Protein AF-A0A2D9Z8C5-F1 (afdb_monomer)

pLDDT: mean 87.06, std 8.07, range [64.19, 97.5]

Mean predicted aligned error: 7.7 Å

Foldseek 3Di:
DVVVVVVVVVVVVVVVVVVVVVVVVLVVQQVVVLVVVCVVCVVPPVDDRPCVPVQVVVCVVVVHDGDDDDDDGD

Solvent-accessible surface area (backbone atoms only — not comparable to full-atom values): 4526 Å² total; per-residue (Å²): 111,69,67,60,51,53,52,52,51,52,51,52,54,54,56,55,52,56,58,54,54,55,56,51,51,48,55,47,53,33,51,53,49,54,53,52,50,46,60,60,36,74,72,40,95,86,54,68,74,98,38,65,68,62,46,50,51,52,22,63,75,69,73,45,88,79,86,86,84,88,80,90,74,104

Secondary structure (DSSP, 8-state):
-HHHHHHHHHHHHHHHHHHHHHHHHHHHHHHHHHHHHHHHHTT-TT---S-HHHHHHHHHHHTPPPP-------

Structure (mmCIF, N/CA/C/O backbone):
data_AF-A0A2D9Z8C5-F1
#
_entry.id   AF-A0A2D9Z8C5-F1
#
loop_
_atom_site.group_PDB
_atom_site.id
_atom_site.type_symbol
_atom_site.label_atom_id
_atom_site.label_alt_id
_atom_site.label_comp_id
_atom_site.label_asym_id
_atom_site.label_entity_id
_atom_site.label_seq_id
_atom_site.pdbx_PDB_ins_code
_atom_site.Cartn_x
_atom_site.Cartn_y
_atom_site.Cartn_z
_atom_site.occupancy
_atom_site.B_iso_or_equiv
_atom_site.auth_seq_id
_atom_site.auth_comp_id
_atom_site.auth_asym_id
_atom_site.auth_atom_id
_atom_site.pdbx_PDB_model_num
ATOM 1 N N . MET A 1 1 ? 16.459 9.506 -54.042 1.00 64.19 1 MET A N 1
ATOM 2 C CA . MET A 1 1 ? 15.550 10.091 -53.021 1.00 64.19 1 MET A CA 1
ATOM 3 C C . MET A 1 1 ? 14.654 9.057 -52.328 1.00 64.19 1 MET A C 1
ATOM 5 O O . MET A 1 1 ? 14.509 9.152 -51.117 1.00 64.19 1 MET A O 1
ATOM 9 N N . HIS A 1 2 ? 14.080 8.065 -53.028 1.00 73.19 2 HIS A N 1
ATOM 10 C CA . HIS A 1 2 ? 13.247 7.016 -52.403 1.00 73.19 2 HIS A CA 1
ATOM 11 C C . HIS A 1 2 ? 13.992 6.137 -51.383 1.00 73.19 2 HIS A C 1
ATOM 13 O O . HIS A 1 2 ? 13.483 5.926 -50.288 1.00 73.19 2 HIS A O 1
ATOM 19 N N . GLU A 1 3 ? 15.210 5.691 -51.697 1.00 80.81 3 GLU A N 1
ATOM 20 C CA . GLU A 1 3 ? 16.005 4.844 -50.789 1.00 80.81 3 GLU A CA 1
ATOM 21 C C . GLU A 1 3 ? 16.421 5.579 -49.505 1.00 80.81 3 GLU A C 1
ATOM 23 O O . GLU A 1 3 ? 16.316 5.040 -48.409 1.00 80.81 3 G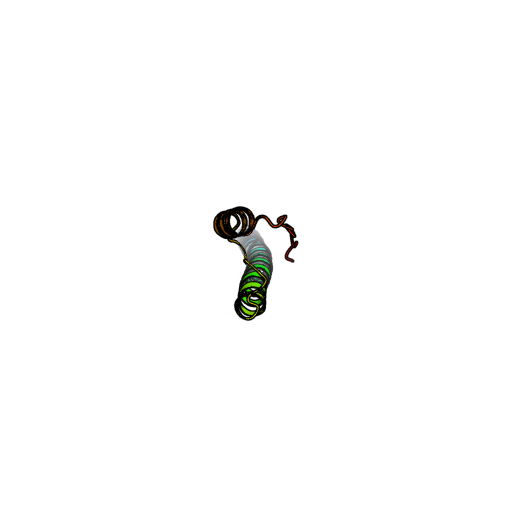LU A O 1
ATOM 28 N N . VAL A 1 4 ? 16.766 6.865 -49.616 1.00 84.25 4 VAL A N 1
ATOM 29 C CA . VAL A 1 4 ? 17.063 7.724 -48.457 1.00 84.25 4 VAL A CA 1
ATOM 30 C C . VAL A 1 4 ? 15.824 7.894 -47.568 1.00 84.25 4 VAL A C 1
ATOM 32 O O . VAL A 1 4 ? 15.928 7.822 -46.349 1.00 84.25 4 VAL A O 1
ATOM 35 N N . LYS A 1 5 ? 14.628 8.035 -48.160 1.00 81.25 5 LYS A N 1
ATOM 36 C CA . LYS A 1 5 ? 13.357 8.090 -47.415 1.00 81.25 5 LYS A CA 1
ATOM 37 C C . LYS A 1 5 ? 13.057 6.787 -46.668 1.00 81.25 5 LYS A C 1
ATOM 39 O O . LYS A 1 5 ? 12.616 6.849 -45.525 1.00 81.25 5 LYS A O 1
ATOM 44 N N . LYS A 1 6 ? 13.309 5.625 -47.283 1.00 85.69 6 LYS A N 1
ATOM 45 C CA . LYS A 1 6 ? 13.128 4.310 -46.638 1.00 85.69 6 LYS A CA 1
ATOM 46 C C . LYS A 1 6 ? 14.091 4.111 -45.468 1.00 85.69 6 LYS A C 1
ATOM 48 O O . LYS A 1 6 ? 13.678 3.620 -44.420 1.00 85.69 6 LYS A O 1
ATOM 53 N N . LEU A 1 7 ? 15.347 4.534 -45.629 1.00 87.56 7 LEU A N 1
ATOM 54 C CA . LEU A 1 7 ? 16.354 4.477 -44.568 1.00 87.56 7 LEU A CA 1
ATOM 55 C C . LEU A 1 7 ? 15.986 5.387 -43.390 1.00 87.56 7 LEU A C 1
ATOM 57 O O . LEU A 1 7 ? 16.011 4.939 -42.248 1.00 87.56 7 LEU A O 1
ATOM 61 N N . ILE A 1 8 ? 15.555 6.622 -43.662 1.00 88.50 8 ILE A N 1
ATOM 62 C CA . ILE A 1 8 ? 15.089 7.557 -42.625 1.00 88.50 8 ILE A CA 1
ATOM 63 C C . ILE A 1 8 ? 13.863 7.000 -41.889 1.00 88.50 8 ILE A C 1
ATOM 65 O O . ILE A 1 8 ? 13.815 7.042 -40.663 1.00 88.50 8 ILE A O 1
ATOM 69 N N . LEU A 1 9 ? 12.890 6.441 -42.614 1.00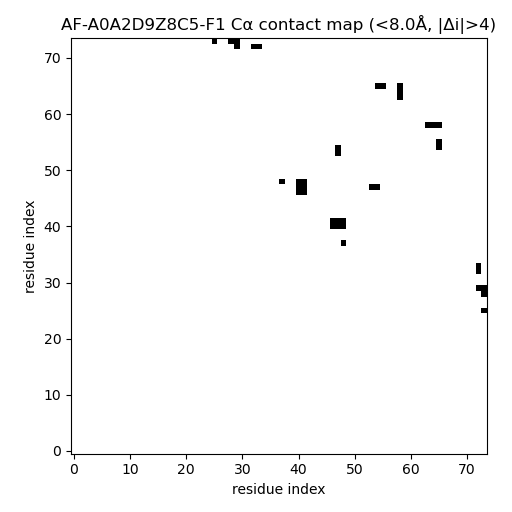 88.75 9 LEU A N 1
ATOM 70 C CA . LEU A 1 9 ? 11.688 5.865 -42.008 1.00 88.75 9 LEU A CA 1
ATOM 71 C C . LEU A 1 9 ? 12.017 4.656 -41.117 1.00 88.75 9 LEU A C 1
ATOM 73 O O . LEU A 1 9 ? 11.474 4.534 -40.023 1.00 88.75 9 LEU A O 1
ATOM 77 N N . SER A 1 10 ? 12.939 3.798 -41.557 1.00 86.94 10 SER A N 1
ATOM 78 C CA . SER A 1 10 ? 13.386 2.635 -40.780 1.00 86.94 10 SER A CA 1
ATOM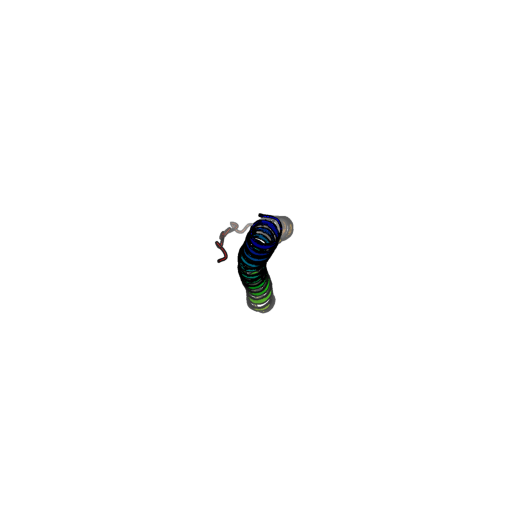 79 C C . SER A 1 10 ? 14.125 3.057 -39.507 1.00 86.94 10 SER A C 1
ATOM 81 O O . SER A 1 10 ? 13.906 2.477 -38.445 1.00 86.94 10 SER A O 1
ATOM 83 N N . LEU A 1 11 ? 14.951 4.105 -39.591 1.00 86.69 11 LEU A N 1
ATOM 84 C CA . LEU A 1 11 ? 15.674 4.654 -38.443 1.00 86.69 11 LEU A CA 1
ATOM 85 C C . LEU A 1 11 ? 14.723 5.298 -37.421 1.00 86.69 11 LEU A C 1
ATOM 87 O O . LEU A 1 11 ? 14.896 5.115 -36.217 1.00 86.69 11 LEU A O 1
ATOM 91 N N . LEU A 1 12 ? 13.684 5.993 -37.896 1.00 85.25 12 LEU A N 1
ATOM 92 C CA . LEU A 1 12 ? 12.623 6.544 -37.050 1.00 85.25 12 LEU A CA 1
ATOM 93 C C . LEU A 1 12 ? 11.830 5.440 -36.335 1.00 85.25 12 LEU A C 1
ATOM 95 O O . LEU A 1 12 ? 11.609 5.546 -35.130 1.00 85.25 12 LEU A O 1
ATOM 99 N N . LEU A 1 13 ? 11.457 4.360 -37.033 1.00 84.75 13 LEU A N 1
ATOM 100 C CA . LEU A 1 13 ? 10.790 3.219 -36.394 1.00 84.75 13 LEU A CA 1
ATOM 101 C C . LEU A 1 13 ? 11.666 2.592 -35.301 1.00 84.75 13 LEU A C 1
ATOM 103 O O . LEU A 1 13 ? 11.184 2.332 -34.197 1.00 84.75 13 LEU A O 1
ATOM 107 N N . LEU A 1 14 ? 12.958 2.397 -35.575 1.00 85.00 14 LEU A N 1
ATOM 108 C CA . LEU A 1 14 ? 13.877 1.810 -34.603 1.00 85.00 14 LEU A CA 1
ATOM 109 C C . LEU A 1 14 ? 14.019 2.696 -33.354 1.00 85.00 14 LEU A C 1
ATOM 111 O O . LEU A 1 14 ? 13.927 2.189 -32.237 1.00 85.00 14 LEU A O 1
ATOM 115 N N . ALA A 1 15 ? 14.128 4.017 -33.527 1.00 79.31 15 ALA A N 1
ATOM 116 C CA . ALA A 1 15 ? 14.178 4.966 -32.415 1.00 79.31 15 ALA A CA 1
ATOM 117 C C . ALA A 1 15 ? 12.907 4.928 -31.542 1.00 79.31 15 ALA A C 1
ATOM 119 O O . ALA A 1 15 ? 13.005 4.950 -30.316 1.00 79.31 15 ALA A O 1
ATOM 120 N N . THR A 1 16 ? 11.715 4.805 -32.142 1.00 76.50 16 THR A N 1
ATOM 121 C CA . THR A 1 16 ? 10.460 4.720 -31.367 1.00 76.50 16 THR A CA 1
ATOM 122 C C . THR A 1 16 ? 10.345 3.442 -30.536 1.00 76.50 16 THR A C 1
ATOM 124 O O . THR A 1 16 ? 9.807 3.480 -29.432 1.00 76.50 16 THR A O 1
ATOM 127 N N . SER A 1 17 ? 10.892 2.320 -31.016 1.00 75.31 17 SER A N 1
ATOM 128 C CA . SER A 1 17 ? 10.848 1.053 -30.277 1.00 75.31 17 SER A CA 1
ATOM 129 C C . SER A 1 17 ? 11.670 1.074 -28.983 1.00 75.31 17 SER A C 1
ATOM 131 O O . SER A 1 17 ? 11.235 0.503 -27.985 1.00 75.31 17 SER A O 1
ATOM 133 N N . ALA A 1 18 ? 12.800 1.791 -28.953 1.00 72.44 18 ALA A N 1
ATOM 134 C CA . ALA A 1 18 ? 13.653 1.888 -27.766 1.00 72.44 18 ALA A CA 1
ATOM 135 C C . ALA A 1 18 ? 12.939 2.570 -26.582 1.00 72.44 18 ALA A C 1
ATOM 137 O O . ALA A 1 18 ? 13.005 2.084 -25.455 1.00 72.44 18 ALA A O 1
ATOM 138 N N . VAL A 1 19 ? 12.183 3.641 -26.850 1.00 74.94 19 VAL A N 1
ATOM 139 C CA . VAL A 1 19 ? 11.431 4.387 -25.822 1.00 74.94 19 VAL A CA 1
ATOM 140 C C . VAL A 1 19 ? 10.327 3.527 -25.192 1.00 74.94 19 VAL A C 1
ATOM 142 O O . VAL A 1 19 ? 10.071 3.610 -23.992 1.00 74.94 19 VAL A O 1
ATOM 145 N N . ILE A 1 20 ? 9.679 2.669 -25.987 1.00 76.25 20 ILE A N 1
ATOM 146 C CA . ILE A 1 20 ? 8.600 1.791 -25.509 1.00 76.25 20 ILE A CA 1
ATOM 147 C C . ILE A 1 20 ? 9.143 0.732 -24.539 1.00 76.25 20 ILE A C 1
ATOM 149 O O . ILE A 1 20 ? 8.506 0.452 -23.523 1.00 76.25 20 ILE A O 1
ATOM 153 N N . VAL A 1 21 ? 10.321 0.167 -24.823 1.00 76.00 21 VAL A N 1
ATOM 154 C CA . VAL A 1 21 ? 10.948 -0.863 -23.977 1.00 76.00 21 VAL A CA 1
ATOM 155 C C . VAL A 1 21 ? 11.310 -0.305 -22.599 1.00 76.00 21 VAL A C 1
ATOM 157 O O . VAL A 1 21 ? 11.033 -0.942 -21.583 1.00 76.00 21 VAL A O 1
ATOM 160 N N . GLU A 1 22 ? 11.867 0.903 -22.542 1.00 75.25 22 GLU A N 1
ATOM 161 C CA . GLU A 1 22 ? 12.239 1.540 -21.274 1.00 75.25 22 GLU A CA 1
ATOM 162 C C . GLU A 1 22 ? 11.009 1.882 -20.417 1.00 75.25 22 GLU A C 1
ATOM 164 O O . GLU A 1 22 ? 10.975 1.596 -19.218 1.00 75.25 22 GLU A O 1
ATOM 169 N N . ALA A 1 23 ? 9.940 2.390 -21.040 1.00 74.00 23 ALA A N 1
ATOM 170 C CA . ALA A 1 23 ? 8.681 2.647 -20.345 1.00 74.00 23 ALA A CA 1
ATOM 171 C C . ALA A 1 23 ? 8.065 1.367 -19.742 1.00 74.00 23 ALA A C 1
ATOM 173 O O . ALA A 1 23 ? 7.501 1.402 -18.644 1.00 74.00 23 ALA A O 1
ATOM 174 N N . GLN A 1 24 ? 8.181 0.223 -20.426 1.00 75.69 24 GLN A N 1
ATOM 175 C CA . GLN A 1 24 ? 7.695 -1.063 -19.916 1.00 75.69 24 GLN A CA 1
ATOM 176 C C . GLN A 1 24 ? 8.490 -1.561 -18.703 1.00 75.69 24 GLN A C 1
ATOM 178 O O . GLN A 1 24 ? 7.889 -2.104 -17.771 1.00 75.69 24 GLN A O 1
ATOM 183 N N . ASP A 1 25 ? 9.808 -1.359 -18.687 1.00 83.06 25 ASP A N 1
ATOM 184 C CA . ASP A 1 25 ? 10.670 -1.755 -17.570 1.00 83.06 25 ASP A CA 1
ATOM 185 C C . ASP A 1 25 ? 10.336 -0.974 -16.289 1.0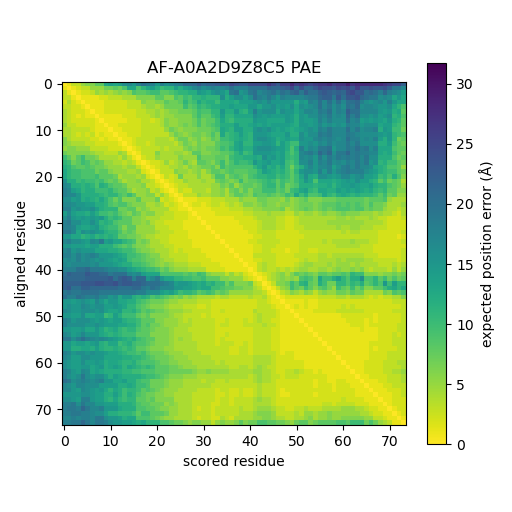0 83.06 25 ASP A C 1
ATOM 187 O O . ASP A 1 25 ? 10.161 -1.574 -15.226 1.00 83.06 25 ASP A O 1
ATOM 191 N N . VAL A 1 26 ? 10.117 0.342 -16.395 1.00 84.06 26 VAL A N 1
ATOM 192 C CA . VAL A 1 26 ? 9.681 1.180 -15.260 1.00 84.06 26 VAL A CA 1
ATOM 193 C C . VAL A 1 26 ? 8.341 0.694 -14.698 1.00 84.06 26 VAL A C 1
ATOM 195 O O . VAL A 1 26 ? 8.208 0.457 -13.497 1.00 84.06 26 VAL A O 1
ATOM 198 N N . GLN A 1 27 ? 7.344 0.450 -15.556 1.00 83.25 27 GLN A N 1
ATOM 199 C CA . GLN A 1 27 ? 6.037 -0.047 -15.101 1.00 83.25 27 GLN A CA 1
ATOM 200 C C . GLN A 1 27 ? 6.118 -1.437 -14.463 1.00 83.25 27 GLN A C 1
ATOM 202 O O . GLN A 1 27 ? 5.357 -1.746 -13.540 1.00 83.25 27 GLN A O 1
ATOM 207 N N . LYS A 1 28 ? 7.022 -2.293 -14.951 1.00 87.94 28 LYS A N 1
ATOM 208 C CA . LYS A 1 28 ? 7.276 -3.603 -14.352 1.00 87.94 28 LYS A CA 1
ATOM 209 C C . LYS A 1 28 ? 7.898 -3.453 -12.963 1.00 87.94 28 LYS A C 1
ATOM 211 O O . LYS A 1 28 ? 7.369 -4.036 -12.022 1.00 87.94 28 LYS A O 1
ATOM 216 N N . LYS A 1 29 ? 8.943 -2.633 -12.815 1.00 90.44 29 LYS A N 1
ATOM 217 C CA . LYS A 1 29 ? 9.597 -2.354 -11.525 1.00 90.44 29 LYS A CA 1
ATOM 218 C C . LYS A 1 29 ? 8.613 -1.815 -10.492 1.00 90.44 29 LYS A C 1
ATOM 220 O O . LYS A 1 29 ? 8.573 -2.324 -9.373 1.00 90.44 29 LYS A O 1
ATOM 225 N N . ARG A 1 30 ? 7.757 -0.869 -10.889 1.00 91.19 30 ARG A N 1
ATOM 226 C CA . ARG A 1 30 ? 6.704 -0.332 -10.021 1.00 91.19 30 ARG A CA 1
ATOM 227 C C . ARG A 1 30 ? 5.735 -1.417 -9.550 1.00 91.19 30 ARG A C 1
ATOM 229 O O . ARG A 1 30 ? 5.450 -1.504 -8.360 1.00 91.19 30 ARG A O 1
ATOM 236 N N . ARG A 1 31 ? 5.228 -2.258 -10.462 1.00 92.31 31 ARG A N 1
ATOM 237 C CA . ARG A 1 31 ? 4.321 -3.370 -10.109 1.00 92.31 31 ARG A CA 1
ATOM 238 C C . ARG A 1 31 ? 4.982 -4.379 -9.181 1.00 92.31 31 ARG A C 1
ATOM 240 O O . ARG A 1 31 ? 4.371 -4.781 -8.195 1.00 92.31 31 ARG A O 1
ATOM 247 N N . ASP A 1 32 ? 6.215 -4.764 -9.485 1.00 94.12 32 ASP A N 1
ATOM 248 C CA . ASP A 1 32 ? 6.972 -5.714 -8.673 1.00 94.12 32 ASP A CA 1
ATOM 249 C C . ASP A 1 32 ? 7.198 -5.151 -7.257 1.00 94.12 32 ASP A C 1
ATOM 251 O O . ASP A 1 32 ? 7.063 -5.885 -6.278 1.00 94.12 32 ASP A O 1
ATOM 255 N N . ALA A 1 33 ? 7.443 -3.841 -7.127 1.00 92.69 33 ALA A N 1
ATOM 256 C CA . ALA A 1 33 ? 7.556 -3.171 -5.835 1.00 92.69 33 ALA A CA 1
ATOM 257 C C . ALA A 1 33 ? 6.241 -3.202 -5.029 1.00 92.69 33 ALA A C 1
ATOM 259 O O . ALA A 1 33 ? 6.272 -3.610 -3.872 1.00 92.69 33 ALA A O 1
ATOM 260 N N . VAL A 1 34 ? 5.085 -2.882 -5.635 1.00 93.38 34 VAL A N 1
ATOM 261 C CA . VAL A 1 34 ? 3.766 -3.004 -4.965 1.00 93.38 34 VAL A CA 1
ATOM 262 C C . VAL A 1 34 ? 3.530 -4.430 -4.463 1.00 93.38 34 VAL A C 1
ATOM 264 O O . VAL A 1 34 ? 3.105 -4.644 -3.330 1.00 93.38 34 VAL A O 1
ATOM 267 N N . LEU A 1 35 ? 3.798 -5.428 -5.309 1.00 92.69 35 LEU A N 1
ATOM 268 C CA . LEU A 1 35 ? 3.561 -6.829 -4.962 1.00 92.69 35 LEU A CA 1
ATOM 269 C C . LEU A 1 35 ? 4.480 -7.307 -3.836 1.00 92.69 35 LEU A C 1
ATOM 271 O O . LEU A 1 35 ? 4.043 -8.077 -2.982 1.00 92.69 35 LEU A O 1
ATOM 275 N N . ASN A 1 36 ? 5.738 -6.871 -3.829 1.00 92.50 36 ASN A N 1
ATOM 276 C CA . ASN A 1 36 ? 6.678 -7.212 -2.766 1.00 92.50 36 ASN A CA 1
ATOM 277 C C . ASN A 1 36 ? 6.299 -6.552 -1.440 1.00 92.50 36 ASN A C 1
ATOM 279 O O . ASN A 1 36 ? 6.353 -7.215 -0.408 1.00 92.50 36 ASN A O 1
ATOM 283 N N . ASP A 1 37 ? 5.857 -5.297 -1.472 1.00 91.44 37 ASP A N 1
ATOM 284 C CA . ASP A 1 37 ? 5.368 -4.599 -0.285 1.00 91.44 37 ASP A CA 1
ATOM 285 C C . ASP A 1 37 ? 4.157 -5.308 0.307 1.00 91.44 37 ASP A C 1
ATOM 287 O O . ASP A 1 37 ? 4.149 -5.624 1.494 1.00 91.44 37 ASP A O 1
ATOM 291 N N . LYS A 1 38 ? 3.173 -5.644 -0.534 1.00 90.75 38 LYS A N 1
ATOM 292 C CA . LYS A 1 38 ? 2.002 -6.403 -0.101 1.00 90.75 38 LYS A CA 1
ATOM 293 C C . LYS A 1 38 ? 2.401 -7.721 0.562 1.00 90.75 38 LYS A C 1
ATOM 295 O O . LYS A 1 38 ? 1.950 -8.002 1.661 1.00 90.75 38 LYS A O 1
ATOM 300 N N . LYS A 1 39 ? 3.302 -8.496 -0.054 1.00 90.75 39 LYS A N 1
ATOM 301 C CA . LYS A 1 39 ? 3.803 -9.750 0.540 1.00 90.75 39 LYS A CA 1
ATOM 302 C C . LYS A 1 39 ? 4.496 -9.534 1.883 1.00 90.75 39 LYS A C 1
ATOM 304 O O . LYS A 1 39 ? 4.390 -10.392 2.748 1.00 90.75 39 LYS A O 1
ATOM 309 N N . HIS A 1 40 ? 5.235 -8.440 2.038 1.00 88.06 40 HIS A N 1
ATOM 310 C CA . HIS A 1 40 ? 5.942 -8.132 3.276 1.00 88.06 40 HIS A CA 1
ATOM 311 C C . HIS A 1 40 ? 4.967 -7.770 4.403 1.00 88.06 40 HIS A C 1
ATOM 313 O O . HIS A 1 40 ? 5.080 -8.309 5.499 1.00 88.06 40 HIS A O 1
ATOM 319 N N . PHE A 1 41 ? 3.984 -6.913 4.117 1.00 86.62 41 PHE A N 1
ATOM 320 C CA . PHE A 1 41 ? 3.019 -6.442 5.111 1.00 86.62 41 PHE A CA 1
ATOM 321 C C . PHE A 1 41 ? 1.873 -7.422 5.380 1.00 86.62 41 PHE A C 1
ATOM 323 O O . PHE A 1 41 ? 1.345 -7.413 6.484 1.00 86.62 41 PHE A O 1
ATOM 330 N N . ASP A 1 42 ? 1.530 -8.311 4.442 1.00 80.62 42 ASP A N 1
ATOM 331 C CA . ASP A 1 42 ? 0.530 -9.370 4.664 1.00 80.62 42 ASP A CA 1
A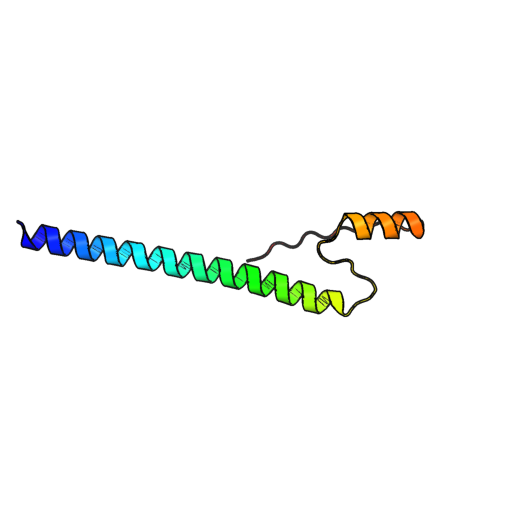TOM 332 C C . ASP A 1 42 ? 0.977 -10.380 5.747 1.00 80.62 42 ASP A C 1
ATOM 334 O O . ASP A 1 42 ? 0.144 -11.102 6.296 1.00 80.62 42 ASP A O 1
ATOM 338 N N . ILE A 1 43 ? 2.277 -10.443 6.065 1.00 74.38 43 ILE A N 1
ATOM 339 C CA . ILE A 1 43 ? 2.829 -11.310 7.121 1.00 74.38 43 ILE A CA 1
ATOM 340 C C . ILE A 1 43 ? 2.662 -10.673 8.513 1.00 74.38 43 ILE A C 1
ATOM 342 O O . ILE A 1 43 ? 2.552 -11.392 9.506 1.00 74.38 43 ILE A O 1
ATOM 346 N N . ASP A 1 44 ? 2.608 -9.341 8.597 1.00 72.69 44 ASP A N 1
ATOM 347 C CA . ASP A 1 44 ? 2.522 -8.609 9.860 1.00 72.69 44 ASP A CA 1
ATOM 348 C C . ASP A 1 44 ? 1.071 -8.249 10.201 1.00 72.69 44 ASP A C 1
ATOM 350 O O . ASP A 1 44 ? 0.413 -7.474 9.512 1.00 72.69 44 ASP A O 1
ATOM 354 N N . SER A 1 45 ? 0.573 -8.714 11.350 1.00 72.25 45 SER A N 1
ATOM 355 C CA . SER A 1 45 ? -0.795 -8.415 11.811 1.00 72.25 45 SER A CA 1
ATOM 356 C C . SER A 1 45 ? -1.035 -6.942 12.169 1.00 72.25 45 SER A C 1
ATOM 358 O O . SER A 1 45 ? -2.165 -6.551 12.455 1.00 72.25 45 SER A O 1
ATOM 360 N N . TYR A 1 46 ? 0.026 -6.136 12.219 1.00 79.38 46 TYR A N 1
ATOM 361 C CA . TYR A 1 46 ? -0.030 -4.724 12.596 1.00 79.38 46 TYR A CA 1
ATOM 362 C C . TYR A 1 46 ? -0.322 -3.789 11.421 1.00 79.38 46 TYR A C 1
ATOM 364 O O . TYR A 1 46 ? -0.754 -2.660 11.653 1.00 79.38 46 TYR A O 1
ATOM 372 N N . TRP A 1 47 ? -0.095 -4.231 10.181 1.00 89.19 47 TRP A N 1
ATOM 373 C CA . TRP A 1 47 ? -0.185 -3.373 9.005 1.00 89.19 47 TRP A CA 1
ATOM 374 C C . TRP A 1 47 ? -1.395 -3.716 8.142 1.00 89.19 47 TRP A C 1
ATOM 376 O O . TRP A 1 47 ? -1.645 -4.865 7.792 1.00 89.19 47 TRP A O 1
ATOM 386 N N . VAL A 1 48 ? -2.145 -2.683 7.759 1.00 91.94 48 VAL A N 1
ATOM 387 C CA . VAL A 1 48 ? -3.177 -2.776 6.724 1.00 91.94 48 VAL A CA 1
ATOM 388 C C . VAL A 1 48 ? -2.607 -2.148 5.456 1.00 91.94 48 VAL A C 1
ATOM 390 O O . VAL A 1 48 ? -2.445 -0.931 5.387 1.00 91.94 48 VAL A O 1
ATOM 393 N N . TYR A 1 49 ? -2.255 -2.980 4.475 1.00 92.75 49 TYR A N 1
ATOM 394 C CA . TYR A 1 49 ? -1.648 -2.525 3.226 1.00 92.75 49 TYR A CA 1
ATOM 395 C C . TYR A 1 49 ? -2.709 -2.171 2.180 1.00 92.75 49 TYR A C 1
ATOM 397 O O . TYR A 1 49 ? -3.548 -3.005 1.850 1.00 92.75 49 TYR A O 1
ATOM 405 N N . ASP A 1 50 ? -2.638 -0.947 1.649 1.00 92.44 50 ASP A N 1
ATOM 406 C CA . ASP A 1 50 ? -3.469 -0.448 0.537 1.00 92.44 50 ASP A CA 1
ATOM 407 C C . ASP A 1 50 ? -4.995 -0.611 0.731 1.00 92.44 50 ASP A C 1
ATOM 409 O O . ASP A 1 50 ? -5.757 -0.722 -0.224 1.00 92.44 50 ASP A O 1
ATOM 413 N N . ASP A 1 51 ? -5.461 -0.619 1.986 1.00 93.69 51 ASP A N 1
ATOM 414 C CA . ASP A 1 51 ? -6.884 -0.705 2.338 1.00 93.69 51 ASP A CA 1
ATOM 415 C C . ASP A 1 51 ? -7.222 0.295 3.452 1.00 93.69 51 ASP A C 1
ATOM 417 O O . ASP A 1 51 ? -7.250 -0.006 4.651 1.00 93.69 51 ASP A O 1
ATOM 421 N N . PHE A 1 52 ? -7.432 1.544 3.040 1.00 95.31 52 PHE A N 1
ATOM 422 C CA . PHE A 1 52 ? -7.659 2.645 3.972 1.00 95.31 52 PHE A CA 1
ATOM 423 C C . PHE A 1 52 ? -8.977 2.515 4.744 1.00 95.31 52 PHE A C 1
ATOM 425 O O . PHE A 1 52 ? -9.035 2.875 5.920 1.00 95.31 52 PHE A O 1
ATOM 432 N N . GLU A 1 53 ? -10.026 1.971 4.126 1.00 97.06 53 GLU A N 1
ATOM 433 C CA . GLU A 1 53 ? -11.324 1.830 4.788 1.00 97.06 53 GLU A CA 1
ATOM 434 C C . GLU A 1 53 ? -11.294 0.747 5.867 1.00 97.06 53 GLU A C 1
ATOM 436 O O . GLU A 1 53 ? -11.792 0.971 6.974 1.00 97.06 53 GLU A O 1
ATOM 441 N N . LYS A 1 54 ? -10.613 -0.379 5.620 1.00 94.88 54 LYS A N 1
ATOM 442 C CA . LYS A 1 54 ? -10.352 -1.375 6.667 1.00 94.88 54 LYS A CA 1
ATOM 443 C C . LYS A 1 54 ? -9.526 -0.791 7.811 1.00 94.88 54 LYS A C 1
ATOM 445 O O . LYS A 1 54 ? -9.857 -1.014 8.976 1.00 94.88 54 LYS A O 1
ATOM 450 N N . ALA A 1 55 ? -8.479 -0.024 7.500 1.00 94.88 55 ALA A N 1
ATOM 451 C CA . ALA A 1 55 ? -7.637 0.606 8.516 1.00 94.88 55 ALA A CA 1
ATOM 452 C C . ALA A 1 55 ? -8.435 1.595 9.387 1.00 94.88 55 ALA A C 1
ATOM 454 O O . ALA A 1 55 ? -8.302 1.605 10.613 1.00 94.88 55 ALA A O 1
ATOM 455 N N . ARG A 1 56 ? -9.322 2.384 8.765 1.00 96.81 56 ARG A N 1
ATOM 456 C CA . AR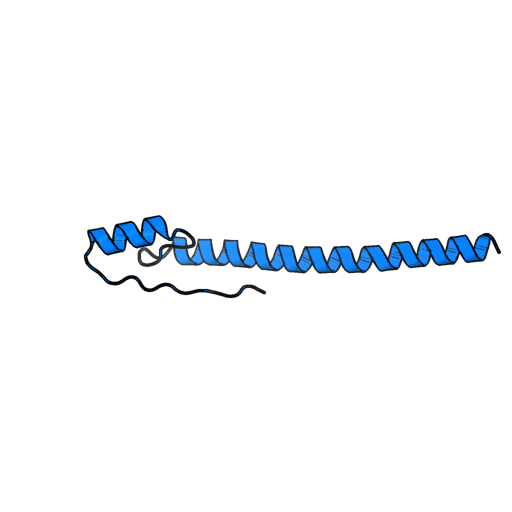G A 1 56 ? -10.237 3.300 9.459 1.00 96.81 56 ARG A CA 1
ATOM 457 C C . ARG A 1 56 ? -11.205 2.546 10.371 1.00 96.81 56 ARG A C 1
ATOM 459 O O . ARG A 1 56 ? -11.380 2.949 11.521 1.00 96.81 56 ARG A O 1
ATOM 466 N N . ALA A 1 57 ? -11.807 1.463 9.881 1.00 97.00 57 ALA A N 1
ATOM 467 C CA . ALA A 1 57 ? -12.734 0.647 10.659 1.00 97.00 57 ALA A CA 1
ATOM 468 C C . ALA A 1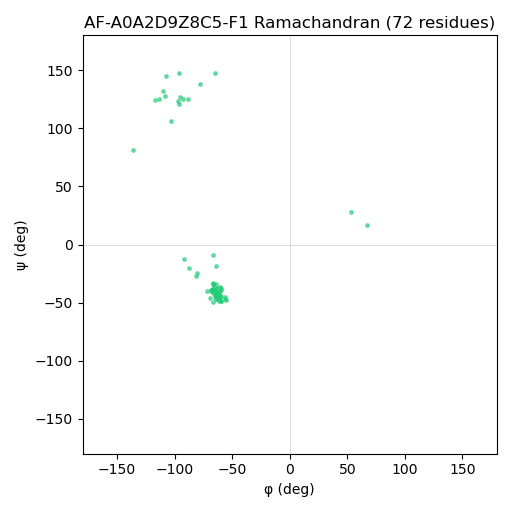 57 ? -12.055 0.033 11.897 1.00 97.00 57 ALA A C 1
ATOM 470 O O . ALA A 1 57 ? -12.618 0.074 12.991 1.00 97.00 57 ALA A O 1
ATOM 471 N N . GLU A 1 58 ? -10.825 -0.473 11.762 1.00 94.81 58 GLU A N 1
ATOM 472 C CA . GLU A 1 58 ? -10.079 -1.049 12.890 1.00 94.81 58 GLU A CA 1
ATOM 473 C C . GLU A 1 58 ? -9.664 0.020 13.915 1.00 94.81 58 GLU A C 1
ATOM 4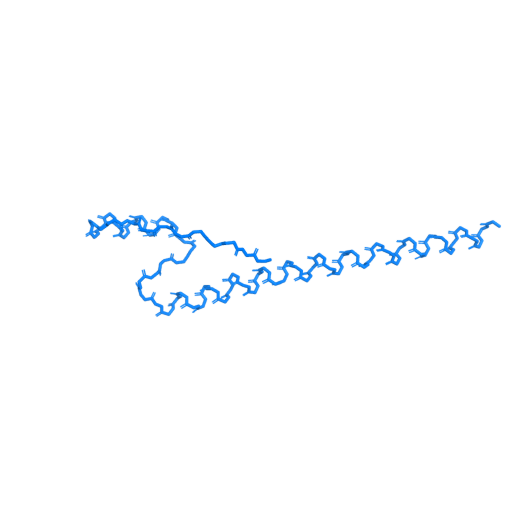75 O O . GLU A 1 58 ? -9.780 -0.196 15.124 1.00 94.81 58 GLU A O 1
ATOM 480 N N . ALA A 1 59 ? -9.254 1.209 13.461 1.00 96.00 59 ALA A N 1
ATOM 481 C CA . ALA A 1 59 ? -8.950 2.335 14.345 1.00 96.00 59 ALA A CA 1
ATOM 482 C C . ALA A 1 59 ? -10.180 2.765 15.166 1.00 96.00 59 ALA A C 1
ATOM 484 O O . ALA A 1 59 ? -10.092 2.927 16.383 1.00 96.00 59 ALA A O 1
ATOM 485 N N . GLN A 1 60 ? -11.351 2.868 14.525 1.00 97.06 60 GLN A N 1
ATOM 486 C CA . GLN A 1 60 ? -12.617 3.179 15.201 1.00 97.06 60 GLN A CA 1
ATOM 487 C C . GLN A 1 60 ? -13.015 2.096 16.206 1.00 97.06 60 GLN A C 1
ATOM 489 O O . GLN A 1 60 ? -13.348 2.407 17.347 1.00 97.06 60 GLN A O 1
ATOM 494 N N . LYS A 1 61 ? -12.941 0.823 15.801 1.00 97.06 61 LYS A N 1
ATOM 495 C CA . LYS A 1 61 ? -13.268 -0.329 16.649 1.00 97.06 61 LYS A CA 1
ATOM 496 C C . LYS A 1 61 ? -12.387 -0.400 17.897 1.00 97.06 61 LYS A C 1
ATOM 498 O O . LYS A 1 61 ? -12.864 -0.770 18.965 1.00 97.06 61 LYS A O 1
ATOM 503 N N . THR A 1 62 ? -11.103 -0.083 17.759 1.00 95.75 62 THR A N 1
ATOM 504 C CA . THR A 1 62 ? -10.122 -0.195 18.850 1.00 95.75 62 THR A CA 1
ATOM 505 C C . THR A 1 62 ? -9.960 1.085 19.665 1.00 95.75 62 THR A C 1
ATOM 507 O O . THR A 1 62 ? -9.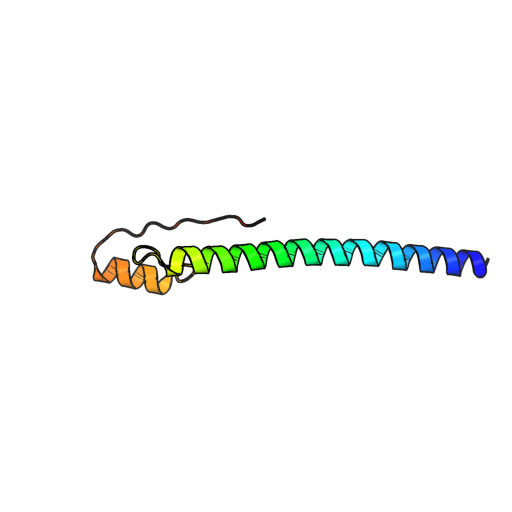326 1.047 20.719 1.00 95.75 62 THR A O 1
ATOM 510 N N . GLY A 1 63 ? -10.494 2.216 19.193 1.00 97.50 63 GLY A N 1
ATOM 511 C CA . GLY A 1 63 ? -10.299 3.531 19.806 1.00 97.50 63 GLY A CA 1
ATOM 512 C C . GLY A 1 63 ? -8.859 4.050 19.714 1.00 97.50 63 GLY A C 1
ATOM 513 O O . GLY A 1 63 ? -8.486 4.953 20.463 1.00 97.50 63 GLY A O 1
ATOM 514 N N . LYS A 1 64 ? -8.030 3.473 18.835 1.00 94.94 64 LYS A N 1
ATOM 515 C CA . LYS A 1 64 ? -6.619 3.849 18.664 1.00 94.94 64 LYS A CA 1
ATOM 516 C C . LYS A 1 64 ? -6.451 4.833 17.501 1.00 94.94 64 LYS A C 1
ATOM 518 O O . LYS A 1 64 ? -7.184 4.739 16.517 1.00 94.94 64 LYS A O 1
ATOM 523 N N . PRO A 1 65 ? -5.476 5.759 17.569 1.00 95.94 65 PRO A N 1
ATOM 524 C CA . PRO A 1 65 ? -5.162 6.629 16.440 1.00 95.94 65 PRO A CA 1
ATOM 525 C C . PRO A 1 65 ? -4.622 5.823 15.250 1.00 95.94 65 PRO A C 1
ATOM 527 O O . PRO A 1 65 ? -3.933 4.817 15.428 1.00 95.94 65 PRO A O 1
ATOM 530 N N . LEU A 1 66 ? -4.910 6.297 14.035 1.00 95.19 66 LEU A N 1
ATOM 531 C CA . LEU A 1 66 ? -4.436 5.702 12.785 1.00 95.19 66 LEU A CA 1
ATOM 532 C C . LEU A 1 66 ? -3.184 6.433 12.275 1.00 95.19 66 LEU A C 1
ATOM 534 O O . LEU A 1 66 ? -3.232 7.639 12.033 1.00 95.19 66 LEU A O 1
ATOM 538 N N . LEU A 1 67 ? -2.088 5.698 12.063 1.00 94.75 67 LEU A N 1
ATOM 539 C CA . LEU A 1 67 ? -0.904 6.177 11.345 1.00 94.75 67 LEU A CA 1
ATOM 540 C C . LEU A 1 67 ? -1.021 5.801 9.863 1.00 94.75 67 LEU A C 1
ATOM 542 O O . LEU A 1 67 ? -1.178 4.628 9.536 1.00 94.75 67 LEU A O 1
ATOM 546 N N . VAL A 1 68 ? -0.904 6.787 8.974 1.00 95.06 68 VAL A N 1
ATOM 547 C CA . VAL A 1 68 ? -0.922 6.581 7.519 1.00 95.06 68 VAL A CA 1
ATOM 548 C C . VAL A 1 68 ? 0.449 6.926 6.954 1.00 95.06 68 VAL A C 1
ATOM 550 O O . VAL A 1 68 ? 0.950 8.028 7.170 1.00 95.06 68 VAL A O 1
ATOM 553 N N . VAL A 1 69 ? 1.050 5.986 6.226 1.00 93.50 69 VAL A N 1
ATOM 554 C CA . VAL A 1 69 ? 2.364 6.156 5.598 1.00 93.50 69 VAL A CA 1
ATOM 555 C C . VAL A 1 69 ? 2.205 6.068 4.087 1.00 93.50 69 VAL A C 1
ATOM 557 O O . VAL A 1 69 ? 1.708 5.072 3.567 1.00 93.50 69 VAL A O 1
ATOM 560 N N . PHE A 1 70 ? 2.658 7.102 3.380 1.00 92.38 70 PHE A N 1
ATOM 561 C CA . PHE A 1 70 ? 2.744 7.089 1.924 1.00 92.38 70 PHE A CA 1
ATOM 562 C C . PHE A 1 70 ? 4.146 6.689 1.501 1.00 92.38 70 PHE A C 1
ATOM 564 O O . PHE A 1 70 ? 5.132 7.298 1.919 1.00 92.38 70 PHE A O 1
ATOM 571 N N . ARG A 1 71 ? 4.228 5.681 0.637 1.00 88.88 71 ARG A N 1
ATOM 572 C CA . ARG A 1 71 ? 5.479 5.274 0.012 1.00 88.88 71 ARG A CA 1
ATOM 573 C C . ARG A 1 71 ? 5.479 5.669 -1.458 1.00 88.88 71 ARG A C 1
ATOM 575 O O . ARG A 1 71 ? 4.578 5.299 -2.206 1.00 88.88 71 ARG A O 1
ATOM 582 N N . CYS A 1 72 ? 6.530 6.361 -1.882 1.00 89.12 72 CYS A N 1
ATOM 583 C CA . CYS A 1 72 ? 6.822 6.553 -3.298 1.00 89.12 72 CYS A CA 1
ATOM 584 C C . CYS A 1 72 ? 7.468 5.287 -3.873 1.00 89.12 72 CYS A C 1
ATOM 586 O O . CYS A 1 72 ? 8.339 4.684 -3.242 1.00 89.12 72 CYS A O 1
ATOM 588 N N . LEU A 1 73 ? 7.051 4.900 -5.076 1.00 87.88 73 LEU A N 1
ATOM 589 C CA . LEU A 1 73 ? 7.625 3.773 -5.808 1.00 87.88 73 LEU A CA 1
ATOM 590 C C . LEU A 1 73 ? 8.472 4.282 -6.980 1.00 87.88 73 LEU A C 1
ATOM 592 O O . LEU A 1 73 ? 8.106 5.309 -7.557 1.00 87.88 73 LEU A O 1
ATOM 596 N N . PRO A 1 74 ? 9.580 3.591 -7.302 1.00 77.75 74 PRO A N 1
ATOM 597 C CA . PRO A 1 74 ? 10.398 3.900 -8.469 1.00 77.75 74 PRO A CA 1
ATOM 598 C C . PRO A 1 74 ? 9.683 3.577 -9.787 1.00 77.75 74 PRO A C 1
ATOM 600 O O . PRO A 1 74 ? 8.747 2.738 -9.783 1.00 77.75 74 PRO A O 1
#

Radius of gyration: 23.21 Å; Cα contacts (8 Å, |Δi|>4): 20; chains: 1; bounding box: 30×21×73 Å

Sequence (74 aa):
MHEVKKLILSLLLLATSAVIVEAQDVQKKRRDAVLNDKKHFDIDSYWVYDDFEKARAEAQKTGKPLLVVFRCLP